Protein AF-A0A243W4L3-F1 (afdb_monomer)

Nearest PDB structures (foldseek):
  3pkz-assembly1_A  TM=6.091E-01  e=4.094E-05  Staphylococcus aureus
  3bbl-assembly1_A  TM=4.001E-01  e=7.242E-01  Chloroflexus aggregans DSM 9485
  5f4h-assembly1_B  TM=5.444E-01  e=3.500E+00  Saccharolobus islandicus L.S.2.15
  3bez-assembly1_C  TM=2.880E-01  e=4.860E+00  Escherichia coli K-12

Structure (mmCIF, N/CA/C/O backbone):
data_AF-A0A243W4L3-F1
#
_entry.id   AF-A0A243W4L3-F1
#
loop_
_atom_site.group_PDB
_atom_site.id
_atom_site.type_symbol
_atom_site.label_atom_id
_atom_site.label_alt_id
_atom_site.label_comp_id
_atom_site.label_asym_id
_atom_site.label_entity_id
_atom_site.label_seq_id
_atom_site.pdbx_PDB_ins_code
_atom_site.Cartn_x
_atom_site.Cartn_y
_atom_site.Cartn_z
_atom_site.occupancy
_atom_site.B_iso_or_equiv
_atom_site.auth_seq_id
_atom_site.auth_comp_id
_atom_site.auth_asym_id
_atom_site.auth_atom_id
_atom_site.pdbx_PDB_model_num
ATOM 1 N N . MET A 1 1 ? -7.895 -3.629 -15.769 1.00 81.88 1 MET A N 1
ATOM 2 C CA . MET A 1 1 ? -7.759 -2.963 -14.454 1.00 81.88 1 MET A CA 1
ATOM 3 C C . MET A 1 1 ? -6.329 -2.464 -14.350 1.00 81.88 1 MET A C 1
ATOM 5 O O . MET A 1 1 ? -5.454 -3.199 -14.784 1.00 81.88 1 MET A O 1
ATOM 9 N N . LEU A 1 2 ? -6.098 -1.232 -13.892 1.00 93.19 2 LEU A N 1
ATOM 10 C CA . LEU A 1 2 ? -4.752 -0.646 -13.807 1.00 93.19 2 LEU A CA 1
ATOM 11 C C . LEU A 1 2 ? -4.246 -0.692 -12.364 1.00 93.19 2 LEU A C 1
ATOM 13 O O . LEU A 1 2 ? -5.032 -0.507 -11.431 1.00 93.19 2 LEU A O 1
ATOM 17 N N . TYR A 1 3 ? -2.943 -0.898 -12.192 1.00 94.25 3 TYR A N 1
ATOM 18 C CA . TYR A 1 3 ? -2.292 -1.004 -10.891 1.00 94.25 3 TYR A CA 1
ATOM 19 C C . TYR A 1 3 ? -1.120 -0.039 -10.765 1.00 94.25 3 TYR A C 1
ATOM 21 O O . TYR A 1 3 ? -0.334 0.138 -11.694 1.00 94.25 3 TYR A O 1
ATOM 29 N N . VAL A 1 4 ? -0.963 0.530 -9.576 1.00 95.94 4 VAL A N 1
ATOM 30 C CA . VAL A 1 4 ? 0.246 1.254 -9.181 1.00 95.94 4 VAL A CA 1
ATOM 31 C C . VAL A 1 4 ? 0.925 0.441 -8.092 1.00 95.94 4 VAL A C 1
ATOM 33 O O . VAL A 1 4 ? 0.336 0.222 -7.036 1.00 95.94 4 VAL A O 1
ATOM 36 N N . ALA A 1 5 ? 2.145 -0.028 -8.337 1.00 95.06 5 ALA A N 1
ATOM 37 C CA . ALA A 1 5 ? 2.868 -0.838 -7.365 1.00 95.06 5 ALA A CA 1
ATOM 38 C C . ALA A 1 5 ? 3.656 0.039 -6.387 1.00 95.06 5 ALA A C 1
ATOM 40 O O . ALA A 1 5 ? 4.326 0.989 -6.796 1.00 95.06 5 ALA A O 1
ATOM 41 N N . TYR A 1 6 ? 3.626 -0.308 -5.105 1.00 94.19 6 TYR A N 1
ATOM 42 C CA . TYR A 1 6 ? 4.426 0.347 -4.077 1.00 94.19 6 TYR A CA 1
ATOM 43 C C . TYR A 1 6 ? 5.293 -0.665 -3.320 1.00 94.19 6 TYR A C 1
ATOM 45 O O . TYR A 1 6 ? 4.812 -1.695 -2.840 1.00 94.19 6 TYR A O 1
ATOM 53 N N . TYR A 1 7 ? 6.580 -0.342 -3.196 1.00 91.44 7 TYR A N 1
ATOM 54 C CA . TYR A 1 7 ? 7.597 -1.155 -2.535 1.00 91.44 7 TYR A CA 1
ATOM 55 C C . TYR A 1 7 ? 8.221 -0.392 -1.372 1.00 91.44 7 TYR A C 1
ATOM 57 O O . TYR A 1 7 ? 8.392 0.823 -1.447 1.00 91.44 7 TYR A O 1
ATOM 65 N N . ARG A 1 8 ? 8.628 -1.103 -0.317 1.00 86.81 8 ARG A N 1
ATOM 66 C CA . ARG A 1 8 ? 9.376 -0.506 0.800 1.00 86.81 8 ARG A CA 1
ATOM 67 C C . ARG A 1 8 ? 10.612 -1.330 1.119 1.00 86.81 8 ARG A C 1
ATOM 69 O O . ARG A 1 8 ? 10.499 -2.533 1.357 1.00 86.81 8 ARG A O 1
ATOM 76 N N . VAL A 1 9 ? 11.774 -0.684 1.158 1.00 82.62 9 VAL A N 1
ATOM 77 C CA . VAL A 1 9 ? 13.061 -1.322 1.464 1.00 82.62 9 VAL A CA 1
ATOM 78 C C . VAL A 1 9 ? 13.791 -0.580 2.576 1.00 82.62 9 VAL A C 1
ATOM 80 O O . VAL A 1 9 ? 13.827 0.647 2.596 1.00 82.62 9 VAL A O 1
ATOM 83 N N . SER A 1 10 ? 14.392 -1.330 3.496 1.00 72.31 10 SER A N 1
ATOM 84 C CA . SER A 1 10 ? 15.281 -0.784 4.524 1.00 72.31 10 SER A CA 1
ATOM 85 C C . SER A 1 10 ? 16.659 -0.506 3.923 1.00 72.31 10 SER A C 1
ATOM 87 O O . SER A 1 10 ? 17.139 -1.267 3.079 1.00 72.31 10 SER A O 1
ATOM 89 N N . THR A 1 11 ? 17.321 0.570 4.352 1.00 65.12 11 THR A N 1
ATOM 90 C CA . THR A 1 11 ? 18.713 0.819 3.940 1.00 65.12 11 THR A CA 1
ATOM 91 C C . THR A 1 11 ? 19.658 -0.303 4.410 1.00 65.12 11 THR A C 1
ATOM 93 O O . THR A 1 11 ? 19.427 -0.887 5.470 1.00 65.12 11 THR A O 1
ATOM 96 N N . PRO A 1 12 ? 20.749 -0.611 3.676 1.00 54.22 12 PRO A N 1
ATOM 97 C CA . PRO A 1 12 ? 21.531 -1.845 3.859 1.00 54.22 12 PRO A CA 1
ATOM 98 C C . PRO A 1 12 ? 22.342 -1.968 5.160 1.00 54.22 12 PRO A C 1
ATOM 100 O O . PRO A 1 12 ? 23.233 -2.811 5.222 1.00 54.22 12 PRO A O 1
ATOM 103 N N . LYS A 1 13 ? 22.126 -1.128 6.181 1.00 50.00 13 LYS A N 1
ATOM 104 C CA . LYS A 1 13 ? 23.039 -1.071 7.332 1.00 50.00 13 LYS A CA 1
ATOM 105 C C . LYS A 1 13 ? 22.663 -1.916 8.541 1.00 50.00 13 LYS A C 1
ATOM 107 O O . LYS A 1 13 ? 23.588 -2.274 9.256 1.00 50.00 13 LYS A O 1
ATOM 112 N N . GLN A 1 14 ? 21.407 -2.301 8.771 1.00 38.66 14 GLN A N 1
ATOM 113 C CA . GLN A 1 14 ? 21.067 -3.216 9.874 1.00 38.66 14 GLN A CA 1
ATOM 114 C C . GLN A 1 14 ? 19.763 -3.988 9.608 1.00 38.66 14 GLN A C 1
ATOM 116 O O . GLN A 1 14 ? 18.728 -3.380 9.360 1.00 38.66 14 GLN A O 1
ATOM 121 N N . GLY A 1 15 ? 19.820 -5.316 9.767 1.00 44.8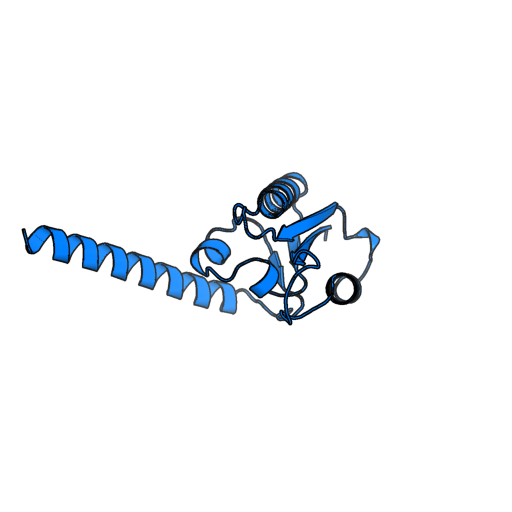4 15 GLY A N 1
ATOM 122 C CA . GLY A 1 15 ? 18.735 -6.105 10.368 1.00 44.84 15 GLY A CA 1
ATOM 123 C C . GLY A 1 15 ? 17.666 -6.713 9.451 1.00 44.84 15 GLY A C 1
ATOM 124 O O . GLY A 1 15 ? 16.818 -6.002 8.918 1.00 44.84 15 GLY A O 1
ATOM 125 N N . GLU A 1 16 ? 17.686 -8.051 9.362 1.00 47.56 16 GLU A N 1
ATOM 126 C CA . GLU A 1 16 ? 16.632 -9.051 9.692 1.00 47.56 16 GLU A CA 1
ATOM 127 C C . GLU A 1 16 ? 15.134 -8.819 9.394 1.00 47.56 16 GLU A C 1
ATOM 129 O O . GLU A 1 16 ? 14.321 -9.720 9.585 1.00 47.56 16 GLU A O 1
ATOM 134 N N . SER A 1 17 ? 14.706 -7.682 8.865 1.00 49.69 17 SER A N 1
ATOM 135 C CA . SER A 1 17 ? 13.288 -7.311 8.799 1.00 49.69 17 SER A CA 1
ATOM 136 C C . SER A 1 17 ? 12.666 -7.540 7.417 1.00 49.69 17 SER A C 1
ATOM 138 O O . SER A 1 17 ? 12.090 -6.643 6.807 1.00 49.69 17 SER A O 1
ATOM 140 N N . GLY A 1 18 ? 12.748 -8.803 6.983 1.00 61.00 18 GLY A N 1
ATOM 141 C CA . GLY A 1 18 ? 11.684 -9.531 6.281 1.00 61.00 18 GLY A CA 1
ATOM 142 C C . GLY A 1 18 ? 11.229 -9.013 4.909 1.00 61.00 18 GLY A C 1
ATOM 143 O O . GLY A 1 18 ? 10.386 -8.126 4.826 1.00 61.00 18 GLY A O 1
ATOM 144 N N . LEU A 1 19 ? 11.663 -9.729 3.861 1.00 66.56 19 LEU A N 1
ATOM 145 C CA . LEU A 1 19 ? 11.289 -9.647 2.436 1.00 66.56 19 LEU A CA 1
ATOM 146 C C . LEU A 1 19 ? 12.123 -8.671 1.583 1.00 66.56 19 LEU A C 1
ATOM 148 O O . LEU A 1 19 ? 11.948 -7.453 1.614 1.00 66.56 19 LEU A O 1
ATOM 152 N N . SER A 1 20 ? 13.003 -9.243 0.756 1.00 82.94 20 SER A N 1
ATOM 153 C CA . SER A 1 20 ? 13.818 -8.499 -0.208 1.00 82.94 20 SER A CA 1
ATOM 154 C C . SER A 1 20 ? 12.953 -7.772 -1.244 1.00 82.94 20 SER A C 1
ATOM 156 O O . SER A 1 20 ? 11.831 -8.188 -1.540 1.00 82.94 20 SER A O 1
ATOM 158 N N . LEU A 1 21 ? 13.491 -6.702 -1.841 1.00 85.94 21 LEU A N 1
ATOM 159 C CA . LEU A 1 21 ? 12.835 -5.990 -2.946 1.00 85.94 21 LEU A CA 1
ATOM 160 C C . LEU A 1 21 ? 12.440 -6.945 -4.080 1.00 85.94 21 LEU A C 1
ATOM 162 O O . LEU A 1 21 ? 11.321 -6.887 -4.576 1.00 85.94 21 LEU A O 1
ATOM 166 N N . ALA A 1 22 ? 13.343 -7.862 -4.434 1.00 87.38 22 ALA A N 1
ATOM 167 C CA . ALA A 1 22 ? 13.103 -8.863 -5.465 1.00 87.38 22 ALA A CA 1
ATOM 168 C C . ALA A 1 22 ? 11.897 -9.755 -5.132 1.00 87.38 22 ALA A C 1
ATOM 170 O O . ALA A 1 22 ? 11.073 -10.026 -6.000 1.00 87.38 22 ALA A O 1
ATOM 171 N N . ALA A 1 23 ? 11.747 -10.163 -3.868 1.00 86.88 23 ALA A N 1
ATOM 172 C CA . ALA A 1 23 ? 10.603 -10.962 -3.442 1.00 86.88 23 ALA A CA 1
ATOM 173 C C . ALA A 1 23 ? 9.291 -10.155 -3.454 1.00 86.88 23 ALA A C 1
ATOM 175 O O . ALA A 1 23 ? 8.247 -10.696 -3.812 1.00 86.88 23 ALA A O 1
ATOM 176 N N . GLN A 1 24 ? 9.338 -8.854 -3.141 1.00 90.25 24 GLN A N 1
ATOM 177 C CA . GLN A 1 24 ? 8.176 -7.968 -3.285 1.00 90.25 24 GLN A CA 1
ATOM 178 C C . GLN A 1 24 ? 7.749 -7.823 -4.751 1.00 90.25 24 GLN A C 1
ATOM 180 O O . GLN A 1 24 ? 6.573 -7.986 -5.073 1.00 90.25 24 GLN A O 1
ATOM 185 N N . GLN A 1 25 ? 8.703 -7.554 -5.643 1.00 91.38 25 GLN A N 1
ATOM 186 C CA . GLN A 1 25 ? 8.458 -7.423 -7.080 1.00 91.38 25 GLN A CA 1
ATOM 187 C C . GLN A 1 25 ? 7.924 -8.724 -7.685 1.00 91.38 25 GLN A C 1
ATOM 189 O O . GLN A 1 25 ? 6.992 -8.685 -8.484 1.00 91.38 25 GLN A O 1
ATOM 194 N N . ALA A 1 26 ? 8.470 -9.874 -7.280 1.00 90.31 26 ALA A N 1
ATOM 195 C CA . ALA A 1 26 ? 7.994 -11.180 -7.720 1.00 90.31 26 ALA A CA 1
ATOM 196 C C . ALA A 1 26 ? 6.536 -11.424 -7.304 1.00 90.31 26 ALA A C 1
ATOM 198 O O . ALA A 1 26 ? 5.731 -11.798 -8.150 1.00 90.31 26 ALA A O 1
ATOM 199 N N . ALA A 1 27 ? 6.184 -11.141 -6.044 1.00 88.75 27 ALA A N 1
ATOM 200 C CA . ALA A 1 27 ? 4.819 -11.297 -5.541 1.00 88.75 27 ALA A CA 1
ATOM 201 C C . ALA A 1 27 ? 3.822 -10.402 -6.298 1.00 88.75 27 ALA A C 1
ATOM 203 O O . ALA A 1 27 ? 2.794 -10.871 -6.787 1.00 88.75 27 ALA A O 1
ATOM 204 N N . VAL A 1 28 ? 4.159 -9.119 -6.460 1.00 90.88 28 VAL A N 1
ATOM 205 C CA . VAL A 1 28 ? 3.355 -8.161 -7.235 1.00 90.88 28 VAL A CA 1
ATOM 206 C C . VAL A 1 28 ? 3.170 -8.634 -8.677 1.00 90.88 28 VAL A C 1
ATOM 208 O O . VAL A 1 28 ? 2.054 -8.619 -9.193 1.00 90.88 28 VAL A O 1
ATOM 211 N N . ARG A 1 29 ? 4.243 -9.112 -9.313 1.00 90.62 29 ARG A N 1
ATOM 212 C CA . ARG A 1 29 ? 4.207 -9.597 -10.694 1.00 90.62 29 ARG A CA 1
ATOM 213 C C . ARG A 1 29 ? 3.400 -10.884 -10.851 1.00 90.62 29 ARG A C 1
ATOM 215 O O . ARG A 1 29 ? 2.765 -11.047 -11.881 1.00 90.62 29 ARG A O 1
ATOM 222 N N . SER A 1 30 ? 3.410 -11.776 -9.859 1.00 89.69 30 SER A N 1
ATOM 223 C CA . SER A 1 30 ? 2.593 -12.997 -9.881 1.00 89.69 30 SER A CA 1
ATOM 224 C C . SER A 1 30 ? 1.108 -12.743 -9.625 1.00 89.69 30 SER A C 1
ATOM 226 O O . SER A 1 30 ? 0.287 -13.575 -9.992 1.00 89.69 30 SER A O 1
ATOM 228 N N . TYR A 1 31 ? 0.760 -11.622 -8.986 1.00 89.00 31 TYR A N 1
ATOM 229 C CA . TYR A 1 31 ? -0.631 -11.264 -8.712 1.00 89.00 31 TYR A CA 1
ATOM 230 C C . TYR A 1 31 ? -1.342 -10.697 -9.946 1.00 89.00 31 TYR A C 1
ATOM 232 O O . TYR A 1 31 ? -2.525 -10.959 -10.160 1.00 89.00 31 TYR A O 1
ATOM 240 N N . VAL A 1 32 ? -0.638 -9.903 -10.759 1.00 88.88 32 VAL A N 1
ATOM 241 C CA . VAL A 1 32 ? -1.234 -9.29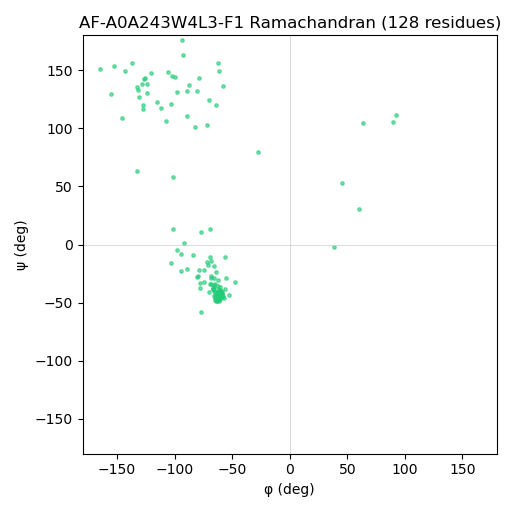7 -11.953 1.00 88.88 32 VAL A CA 1
ATOM 242 C C . VAL A 1 32 ? -1.278 -10.299 -13.117 1.00 88.88 32 VAL A C 1
ATOM 244 O O . VAL A 1 32 ? -0.259 -10.919 -13.417 1.00 88.88 32 VAL A O 1
ATOM 247 N N . PRO A 1 33 ? -2.417 -10.444 -13.823 1.00 83.88 33 PRO A N 1
ATOM 248 C CA . PRO A 1 33 ? -2.511 -11.334 -14.986 1.00 83.88 33 PRO A CA 1
ATOM 249 C C . PRO A 1 33 ? -1.630 -10.879 -16.154 1.00 83.88 33 PRO A C 1
ATOM 251 O O . PRO A 1 33 ? -1.089 -11.697 -16.892 1.00 83.88 33 PRO A O 1
ATOM 254 N N . ASP A 1 34 ? -1.496 -9.561 -16.311 1.00 91.06 34 ASP A N 1
ATOM 255 C CA . ASP A 1 34 ? -0.685 -8.914 -17.335 1.00 91.06 34 ASP A CA 1
ATOM 256 C C . ASP A 1 34 ? 0.268 -7.912 -16.660 1.00 91.06 34 ASP A C 1
ATOM 258 O O . ASP A 1 34 ? -0.202 -6.969 -16.012 1.00 91.06 34 ASP A O 1
ATOM 262 N N . PRO A 1 35 ? 1.597 -8.067 -16.803 1.00 89.44 35 PRO A N 1
ATOM 263 C CA . PRO A 1 35 ? 2.568 -7.096 -16.307 1.00 89.44 35 PRO A CA 1
ATOM 264 C C . PRO A 1 35 ? 2.346 -5.670 -16.828 1.00 89.44 35 PRO A C 1
ATOM 266 O O . PRO A 1 35 ? 2.669 -4.721 -16.116 1.00 89.44 35 PRO A O 1
ATOM 269 N N . ALA A 1 36 ? 1.772 -5.499 -18.025 1.00 91.31 36 ALA A N 1
ATOM 270 C CA . ALA A 1 36 ? 1.467 -4.183 -18.589 1.00 91.31 36 ALA A CA 1
ATOM 271 C C . ALA A 1 36 ? 0.344 -3.449 -17.834 1.00 91.31 36 ALA A C 1
ATOM 273 O O . ALA A 1 36 ? 0.185 -2.238 -17.981 1.00 91.31 36 ALA A O 1
ATOM 274 N N . ALA A 1 37 ? -0.411 -4.150 -16.981 1.00 93.19 37 ALA A N 1
ATOM 275 C CA . ALA A 1 37 ? -1.404 -3.533 -16.110 1.00 93.19 37 ALA A CA 1
ATOM 276 C C . ALA A 1 37 ? -0.773 -2.705 -14.975 1.00 93.19 37 ALA A C 1
ATOM 278 O O . ALA A 1 37 ? -1.465 -1.878 -14.377 1.00 93.19 37 ALA A O 1
ATOM 279 N N . ILE A 1 38 ? 0.516 -2.906 -14.665 1.00 95.25 38 ILE A N 1
ATOM 280 C CA . ILE A 1 38 ? 1.258 -2.079 -13.708 1.00 95.25 38 ILE A CA 1
ATOM 281 C C . ILE A 1 38 ? 1.742 -0.822 -14.435 1.00 95.25 38 ILE A C 1
ATOM 283 O O . ILE A 1 38 ? 2.737 -0.844 -15.154 1.00 95.25 38 ILE A O 1
ATOM 287 N N . VAL A 1 39 ? 1.031 0.284 -14.234 1.00 96.06 39 VAL A N 1
ATOM 288 C CA . VAL A 1 39 ? 1.248 1.540 -14.974 1.00 96.06 39 VAL A CA 1
ATOM 289 C C . VAL A 1 39 ? 2.264 2.468 -14.318 1.00 96.06 39 VAL A C 1
ATOM 291 O O . VAL A 1 39 ? 2.826 3.332 -14.985 1.00 96.06 39 VAL A O 1
ATOM 294 N N . ALA A 1 40 ? 2.514 2.296 -13.021 1.00 95.62 40 ALA A N 1
ATOM 295 C CA . ALA A 1 40 ? 3.525 3.045 -12.289 1.00 95.62 40 ALA A CA 1
ATOM 296 C C . ALA A 1 40 ? 4.054 2.233 -11.104 1.00 95.62 40 ALA A C 1
ATOM 298 O O . ALA A 1 40 ? 3.351 1.389 -10.542 1.00 95.62 40 ALA A O 1
ATOM 299 N N . THR A 1 41 ? 5.293 2.514 -10.702 1.00 95.38 41 THR A N 1
ATOM 300 C CA . THR A 1 41 ? 5.929 1.890 -9.539 1.00 95.38 41 THR A CA 1
ATOM 301 C C . THR A 1 41 ? 6.595 2.940 -8.665 1.00 95.38 41 THR A C 1
ATOM 303 O O . THR A 1 41 ? 7.330 3.782 -9.177 1.00 95.38 41 THR A O 1
ATOM 306 N N . PHE A 1 42 ? 6.403 2.841 -7.355 1.00 94.31 42 PHE A N 1
ATOM 307 C CA . PHE A 1 42 ? 6.999 3.726 -6.359 1.00 94.31 42 PHE A CA 1
ATOM 308 C C . PHE A 1 42 ? 7.786 2.898 -5.346 1.00 94.31 42 PHE A C 1
ATOM 310 O O . PHE A 1 42 ? 7.339 1.829 -4.927 1.00 94.31 42 PHE A O 1
ATOM 317 N N . GLN A 1 43 ? 8.968 3.371 -4.956 1.00 91.38 43 GLN A N 1
ATOM 318 C CA . GLN A 1 43 ? 9.836 2.668 -4.016 1.00 91.38 43 GLN A CA 1
ATOM 319 C C . GLN A 1 43 ? 10.232 3.591 -2.874 1.00 91.38 43 GLN A C 1
ATOM 321 O O . GLN A 1 43 ? 10.966 4.553 -3.070 1.00 91.38 43 GLN A O 1
ATOM 326 N N . GLU A 1 44 ? 9.814 3.232 -1.669 1.00 87.75 44 GLU A N 1
ATOM 327 C CA . GLU A 1 44 ? 10.198 3.917 -0.448 1.00 87.75 44 GLU A CA 1
ATOM 328 C C . GLU A 1 44 ? 11.483 3.322 0.127 1.00 87.75 44 GLU A C 1
ATOM 330 O O . GLU A 1 44 ? 11.614 2.101 0.279 1.00 87.75 44 GLU A O 1
ATOM 335 N N . VAL A 1 45 ? 12.418 4.199 0.485 1.00 84.00 45 VAL A N 1
ATOM 336 C CA . VAL A 1 45 ? 13.665 3.821 1.149 1.00 84.00 45 VAL A CA 1
ATOM 337 C C . VAL A 1 45 ? 13.584 4.265 2.604 1.00 84.00 45 VAL A C 1
ATOM 339 O O . VAL A 1 45 ? 13.694 5.447 2.924 1.00 84.00 45 VAL A O 1
ATOM 342 N N . GLU A 1 46 ? 13.395 3.300 3.500 1.00 74.19 46 GLU A N 1
ATOM 343 C CA . GLU A 1 46 ? 13.297 3.531 4.938 1.00 74.19 46 GLU A CA 1
ATOM 344 C C . GLU A 1 46 ? 14.693 3.888 5.477 1.00 74.19 46 GLU A C 1
ATOM 346 O O . GLU A 1 46 ? 15.592 3.046 5.609 1.00 74.19 46 GLU A O 1
ATOM 351 N N . SER A 1 47 ? 14.893 5.184 5.730 1.00 64.50 47 SER A N 1
ATOM 352 C CA . SER A 1 47 ? 16.066 5.705 6.431 1.00 64.50 47 SER A CA 1
ATOM 353 C C . SER A 1 47 ? 15.706 5.966 7.888 1.00 64.50 47 SER A C 1
ATOM 355 O O . SER A 1 47 ? 14.615 6.452 8.184 1.00 64.50 47 SER A O 1
ATOM 357 N N . SER A 1 48 ? 16.647 5.736 8.803 1.00 57.31 48 SER A N 1
ATOM 358 C CA . SER A 1 48 ? 16.479 5.947 10.251 1.00 57.31 48 SER A CA 1
ATOM 359 C C . SER A 1 48 ? 16.051 7.375 10.638 1.00 57.31 48 SER A C 1
ATOM 361 O O . SER A 1 48 ? 15.720 7.624 11.792 1.00 57.31 48 SER A O 1
ATOM 363 N N . LYS A 1 49 ? 16.093 8.325 9.694 1.00 53.16 49 LYS A N 1
ATOM 364 C CA . LYS A 1 49 ? 15.787 9.744 9.891 1.00 53.16 49 LYS A CA 1
ATOM 365 C C . LYS A 1 49 ? 14.418 10.178 9.371 1.00 53.16 49 LYS A C 1
ATOM 367 O O . LYS A 1 49 ? 13.998 11.275 9.725 1.00 53.16 49 LYS A O 1
ATOM 372 N N . ASN A 1 50 ? 13.742 9.399 8.523 1.00 54.50 50 ASN A N 1
ATOM 373 C CA . ASN A 1 50 ? 12.526 9.883 7.873 1.00 54.50 50 ASN A CA 1
ATOM 374 C C . ASN A 1 50 ? 11.483 8.778 7.662 1.00 54.50 50 ASN A C 1
ATOM 376 O O . ASN A 1 50 ? 11.638 7.922 6.796 1.00 54.50 50 ASN A O 1
ATOM 380 N N . ASN A 1 51 ? 10.396 8.862 8.433 1.00 63.88 51 ASN A N 1
ATOM 381 C CA . ASN A 1 51 ? 9.222 7.985 8.353 1.00 63.88 51 ASN A CA 1
ATOM 382 C C . ASN A 1 51 ? 8.036 8.641 7.619 1.00 63.88 51 ASN A C 1
ATOM 384 O O . ASN A 1 51 ? 6.919 8.137 7.699 1.00 63.88 51 ASN A O 1
ATOM 388 N N . GLY A 1 52 ? 8.249 9.761 6.916 1.00 70.56 52 GLY A N 1
ATOM 389 C CA . GLY A 1 52 ? 7.177 10.536 6.276 1.00 70.56 52 GLY A CA 1
ATOM 390 C C . GLY A 1 52 ? 6.491 9.868 5.076 1.00 70.56 52 GLY A C 1
ATOM 391 O O . GLY A 1 52 ? 5.460 10.359 4.630 1.00 70.56 52 GLY A O 1
ATOM 392 N N . ARG A 1 53 ? 7.044 8.761 4.561 1.00 81.19 53 ARG A N 1
ATOM 393 C CA . ARG A 1 53 ? 6.536 7.970 3.420 1.00 81.19 53 ARG A CA 1
ATOM 394 C C . ARG A 1 53 ? 6.084 8.796 2.193 1.00 81.19 53 ARG A C 1
ATOM 396 O O . ARG A 1 53 ? 4.942 8.648 1.738 1.00 81.19 53 ARG A O 1
ATOM 403 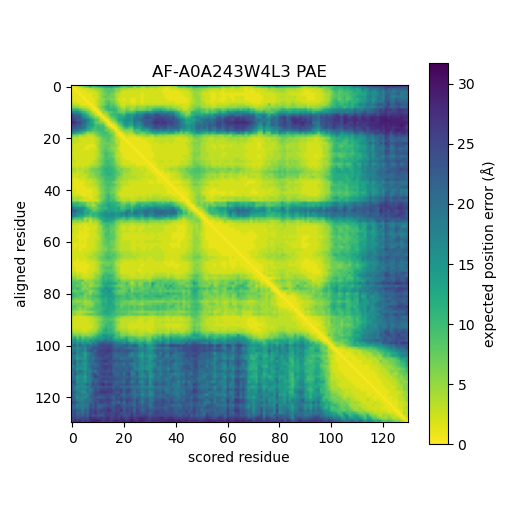N N . PRO A 1 54 ? 6.931 9.693 1.657 1.00 87.88 54 PRO A N 1
ATOM 404 C CA . PRO A 1 54 ? 6.563 10.542 0.526 1.00 87.88 54 PRO A CA 1
ATOM 405 C C . PRO A 1 54 ? 6.231 9.753 -0.750 1.00 87.88 54 PRO A C 1
ATOM 407 O O . PRO A 1 54 ? 5.383 10.193 -1.527 1.00 87.88 54 PRO A O 1
ATOM 410 N N . GLU A 1 55 ? 6.845 8.589 -0.974 1.00 91.31 55 GLU A N 1
ATOM 411 C CA . GLU A 1 55 ? 6.611 7.795 -2.185 1.00 91.31 55 GLU A CA 1
ATOM 412 C C . GLU A 1 55 ? 5.252 7.097 -2.146 1.00 91.31 55 GLU A C 1
ATOM 414 O O . GLU A 1 55 ? 4.577 6.987 -3.169 1.00 91.31 55 GLU A O 1
ATOM 419 N N . LEU A 1 56 ? 4.786 6.720 -0.954 1.00 89.94 56 LEU A N 1
ATOM 420 C CA . LEU A 1 56 ? 3.434 6.195 -0.779 1.00 89.94 56 LEU A CA 1
ATOM 421 C C . LEU A 1 56 ? 2.379 7.264 -1.088 1.00 89.94 56 LEU A C 1
ATOM 423 O O . LEU A 1 56 ? 1.387 6.982 -1.758 1.00 89.94 56 LEU A O 1
ATOM 427 N N . ALA A 1 57 ? 2.604 8.506 -0.652 1.00 89.81 57 ALA A N 1
ATOM 428 C CA . ALA A 1 57 ? 1.702 9.614 -0.958 1.00 89.81 57 ALA A CA 1
ATOM 429 C C . ALA A 1 57 ? 1.614 9.876 -2.472 1.00 89.81 57 ALA A C 1
ATOM 431 O O . ALA A 1 57 ? 0.514 10.046 -3.003 1.00 89.81 57 ALA A O 1
ATOM 432 N N . LYS A 1 58 ? 2.751 9.846 -3.180 1.00 93.31 58 LYS A N 1
ATOM 433 C CA . LYS A 1 58 ? 2.786 9.957 -4.648 1.00 93.31 58 LYS A CA 1
ATOM 434 C C . LYS A 1 58 ? 2.050 8.800 -5.324 1.00 93.31 58 LYS A C 1
ATOM 436 O O . LYS A 1 58 ? 1.253 9.049 -6.224 1.00 93.31 58 LYS A O 1
ATOM 441 N N . ALA A 1 59 ? 2.246 7.569 -4.850 1.00 93.88 59 ALA A N 1
ATOM 442 C CA . ALA A 1 59 ? 1.551 6.395 -5.374 1.00 93.88 59 ALA A CA 1
ATOM 443 C C . ALA A 1 59 ? 0.026 6.524 -5.256 1.00 93.88 59 ALA A C 1
ATOM 445 O O . ALA A 1 59 ? -0.697 6.221 -6.203 1.00 93.88 59 ALA A O 1
ATOM 446 N N . VAL A 1 60 ? -0.471 7.026 -4.121 1.00 91.62 60 VAL A N 1
ATOM 447 C CA . VAL A 1 60 ? -1.906 7.267 -3.903 1.00 91.62 60 VAL A CA 1
ATOM 448 C C . VAL A 1 60 ? -2.440 8.358 -4.833 1.00 91.62 60 VAL A C 1
ATOM 450 O O . VAL A 1 60 ? -3.496 8.180 -5.439 1.00 91.62 60 VAL A O 1
ATOM 453 N N . VAL A 1 61 ? -1.717 9.471 -4.996 1.00 94.31 61 VAL A N 1
ATOM 454 C CA . VAL A 1 61 ? -2.098 10.532 -5.947 1.00 94.31 61 VAL A CA 1
ATOM 455 C C . VAL A 1 61 ? -2.173 9.985 -7.374 1.00 94.31 61 VAL A C 1
ATOM 457 O O . VAL A 1 61 ? -3.132 10.272 -8.091 1.00 94.31 61 VAL A O 1
ATOM 460 N N . GLU A 1 62 ? -1.214 9.151 -7.765 1.00 95.62 62 GLU A N 1
ATOM 461 C CA . GLU A 1 62 ? -1.187 8.533 -9.088 1.00 95.62 62 GLU A CA 1
ATOM 462 C C . GLU A 1 62 ? -2.342 7.544 -9.289 1.00 95.62 62 GLU A C 1
ATOM 464 O O . GLU A 1 62 ? -2.979 7.543 -10.345 1.00 95.62 62 GLU A O 1
ATOM 469 N N . CYS A 1 63 ? -2.697 6.772 -8.254 1.00 94.25 63 CYS A N 1
ATOM 470 C CA . CYS A 1 63 ? -3.889 5.923 -8.272 1.00 94.25 63 CYS A CA 1
ATOM 471 C C . CYS A 1 63 ? -5.155 6.737 -8.549 1.00 94.25 63 CYS A C 1
ATOM 473 O O . CYS A 1 63 ? -5.945 6.353 -9.410 1.00 94.25 63 CYS A O 1
ATOM 475 N N . ARG A 1 64 ? -5.332 7.883 -7.873 1.00 91.81 64 ARG A N 1
ATOM 476 C CA . ARG A 1 64 ? -6.482 8.772 -8.110 1.00 91.81 64 ARG A CA 1
ATOM 477 C C . ARG A 1 64 ? -6.500 9.300 -9.538 1.00 91.81 64 ARG A C 1
ATOM 479 O O . ARG A 1 64 ? -7.546 9.297 -10.176 1.00 91.81 64 ARG A O 1
ATOM 486 N N . ARG A 1 65 ? -5.343 9.736 -10.041 1.00 94.62 65 ARG A N 1
ATOM 487 C CA . ARG A 1 65 ? -5.208 10.310 -11.384 1.00 94.62 65 ARG A CA 1
ATOM 488 C C . ARG A 1 65 ? -5.567 9.307 -12.481 1.00 94.62 65 ARG A C 1
ATOM 490 O O . ARG A 1 65 ? -6.161 9.693 -13.482 1.00 94.62 65 ARG A O 1
ATOM 497 N N . LEU A 1 66 ? -5.193 8.043 -12.298 1.00 93.62 66 LEU A N 1
ATOM 498 C CA . LEU A 1 66 ? -5.361 6.982 -13.294 1.00 93.62 66 LEU A CA 1
ATOM 499 C C . LEU A 1 66 ? -6.598 6.101 -13.069 1.00 93.62 66 LEU A C 1
ATOM 501 O O . LEU A 1 66 ? -6.859 5.214 -13.879 1.00 93.62 66 LEU A O 1
ATOM 505 N N . GLY A 1 67 ? -7.336 6.293 -11.969 1.00 91.56 67 GLY A N 1
ATOM 506 C CA . GLY A 1 67 ? -8.376 5.350 -11.544 1.00 91.56 67 GLY A CA 1
ATOM 507 C C . GLY A 1 67 ? -7.819 3.946 -11.268 1.00 91.56 67 GLY A C 1
ATOM 508 O O . GLY A 1 67 ? -8.494 2.945 -11.510 1.00 91.56 67 GLY A O 1
ATOM 509 N N . ALA A 1 68 ? -6.563 3.864 -10.827 1.00 93.19 68 ALA A N 1
ATOM 510 C CA . ALA A 1 68 ? -5.839 2.618 -10.610 1.00 93.19 68 ALA A CA 1
ATOM 511 C C . ALA A 1 68 ? -5.972 2.116 -9.163 1.00 93.19 68 ALA A C 1
ATOM 513 O O . ALA A 1 68 ? -6.343 2.852 -8.249 1.00 93.19 68 ALA A O 1
ATOM 514 N N . THR A 1 69 ? -5.653 0.838 -8.958 1.00 91.00 69 THR A N 1
ATOM 515 C CA . THR A 1 69 ? -5.604 0.196 -7.637 1.00 91.00 69 THR A CA 1
ATOM 516 C C . THR A 1 69 ? -4.170 0.162 -7.118 1.00 91.00 69 THR A C 1
ATOM 518 O O . THR A 1 69 ? -3.259 -0.267 -7.827 1.00 91.00 69 THR A O 1
ATOM 521 N N . LEU A 1 70 ? -3.965 0.584 -5.873 1.00 9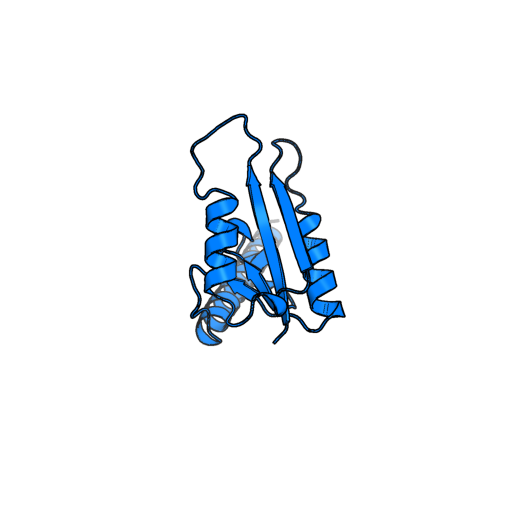1.81 70 LEU A N 1
ATOM 522 C CA . LEU A 1 70 ? -2.669 0.506 -5.207 1.00 91.81 70 LEU A CA 1
ATOM 523 C C . LEU A 1 70 ? -2.334 -0.958 -4.900 1.00 91.81 70 LEU A C 1
ATOM 525 O O . LEU A 1 70 ? -3.099 -1.646 -4.231 1.00 91.81 70 LEU A O 1
ATOM 529 N N . LEU A 1 71 ? -1.187 -1.440 -5.362 1.00 91.88 71 LEU A N 1
ATOM 530 C CA . LEU A 1 71 ? -0.761 -2.825 -5.198 1.00 91.88 71 LEU A CA 1
ATOM 531 C C . LEU A 1 71 ? 0.500 -2.893 -4.333 1.00 91.88 71 LEU A C 1
ATOM 533 O O . LEU A 1 71 ? 1.524 -2.291 -4.659 1.00 91.88 71 LEU A O 1
ATOM 537 N N . VAL A 1 72 ? 0.433 -3.636 -3.230 1.00 90.94 72 VAL A N 1
ATOM 538 C CA . VAL A 1 72 ? 1.556 -3.826 -2.301 1.00 90.94 72 VAL A CA 1
ATOM 539 C C . VAL A 1 72 ? 1.830 -5.306 -2.088 1.00 90.94 72 VAL A C 1
ATOM 541 O O . VAL A 1 72 ? 0.909 -6.112 -2.022 1.00 90.94 72 VAL A O 1
ATOM 544 N N . ALA A 1 73 ? 3.101 -5.684 -1.951 1.00 88.56 73 ALA A N 1
ATOM 545 C CA . ALA A 1 73 ? 3.463 -7.086 -1.736 1.00 88.56 73 ALA A CA 1
ATOM 546 C C . ALA A 1 73 ? 2.973 -7.624 -0.382 1.00 88.56 73 ALA A C 1
ATOM 548 O O . ALA A 1 73 ? 2.569 -8.780 -0.294 1.00 88.56 73 ALA A O 1
ATOM 549 N N . LYS A 1 74 ? 3.027 -6.785 0.662 1.00 83.38 74 LYS A N 1
ATOM 550 C CA . LYS A 1 74 ? 2.517 -7.099 1.997 1.00 83.38 74 LYS A CA 1
ATOM 551 C C . LYS A 1 74 ? 1.883 -5.901 2.682 1.00 83.38 74 LYS A C 1
ATOM 553 O O . LYS A 1 74 ? 2.353 -4.772 2.497 1.00 83.38 74 LYS A O 1
ATOM 558 N N . LEU A 1 75 ? 0.883 -6.136 3.531 1.00 78.25 75 LEU A N 1
ATOM 559 C CA . LEU A 1 75 ? 0.201 -5.059 4.259 1.00 78.25 75 LEU A CA 1
ATOM 560 C C . LEU A 1 75 ? 1.162 -4.278 5.177 1.00 78.25 75 LEU A C 1
ATOM 562 O O . LEU A 1 75 ? 1.130 -3.045 5.211 1.00 78.25 75 LEU A O 1
ATOM 566 N N . ASP A 1 76 ? 2.100 -4.969 5.835 1.00 73.94 76 ASP A N 1
ATOM 567 C CA . ASP A 1 76 ? 3.093 -4.357 6.731 1.00 73.94 76 ASP A CA 1
ATOM 568 C C . ASP A 1 76 ? 4.089 -3.431 6.002 1.00 73.94 76 ASP A C 1
ATOM 570 O O . ASP A 1 76 ? 4.713 -2.556 6.625 1.00 73.94 76 ASP A O 1
ATOM 574 N N . ARG A 1 77 ? 4.210 -3.575 4.673 1.00 71.25 77 ARG A N 1
ATOM 575 C CA . ARG A 1 77 ? 5.005 -2.690 3.810 1.00 71.25 77 ARG A CA 1
ATOM 576 C C . ARG A 1 77 ? 4.264 -1.398 3.467 1.00 71.25 77 ARG A C 1
ATOM 578 O O . ARG A 1 77 ? 4.928 -0.371 3.331 1.00 71.25 77 ARG A O 1
ATOM 585 N N . MET A 1 78 ? 2.929 -1.407 3.446 1.00 74.50 78 MET A N 1
ATOM 586 C CA . MET A 1 78 ? 2.097 -0.210 3.275 1.00 74.50 78 MET A CA 1
ATOM 587 C C . MET A 1 78 ? 2.021 0.611 4.564 1.00 74.50 78 MET A C 1
ATOM 589 O O . MET A 1 78 ? 2.425 1.773 4.589 1.00 74.50 78 MET A O 1
ATOM 593 N N . SER A 1 79 ? 1.544 0.008 5.657 1.00 71.19 79 SER A N 1
ATOM 594 C CA . SER A 1 79 ? 1.515 0.632 6.979 1.00 71.19 79 SER A CA 1
ATOM 595 C C . SER A 1 79 ? 1.266 -0.387 8.085 1.00 71.19 79 SER A C 1
ATOM 597 O O . SER A 1 79 ? 0.584 -1.380 7.879 1.00 71.19 79 SER A O 1
ATOM 599 N N . ARG A 1 80 ? 1.789 -0.107 9.284 1.00 67.56 80 ARG A N 1
ATOM 600 C CA . ARG A 1 80 ? 1.406 -0.799 10.528 1.00 67.56 80 ARG A CA 1
ATOM 601 C C . ARG A 1 80 ? 0.310 -0.056 11.304 1.00 67.56 80 ARG A C 1
ATOM 603 O O . ARG A 1 80 ? -0.196 -0.572 12.288 1.00 67.56 80 ARG A O 1
ATOM 610 N N . ASP A 1 81 ? -0.027 1.154 10.866 1.00 68.06 81 ASP A N 1
ATOM 611 C CA . ASP A 1 81 ? -1.087 1.980 11.437 1.00 68.06 81 ASP A CA 1
ATOM 612 C C . ASP A 1 81 ? -2.411 1.662 10.727 1.00 68.06 81 ASP A C 1
ATOM 614 O O . ASP A 1 81 ? -2.576 1.975 9.543 1.00 68.06 81 ASP A O 1
ATOM 618 N N . ALA A 1 82 ? -3.338 1.031 11.452 1.00 63.31 82 ALA A N 1
ATOM 619 C CA . ALA A 1 82 ? -4.663 0.682 10.950 1.00 63.31 82 ALA A CA 1
ATOM 620 C C . ALA A 1 82 ? -5.482 1.922 10.556 1.00 63.31 82 ALA A C 1
ATOM 622 O O . ALA A 1 82 ? -6.184 1.894 9.544 1.00 63.31 82 ALA A O 1
ATOM 623 N N . ALA A 1 83 ? -5.339 3.036 11.280 1.00 66.62 83 ALA A N 1
ATOM 624 C CA . ALA A 1 83 ? -6.024 4.279 10.956 1.00 66.62 83 ALA A CA 1
ATOM 625 C C . ALA A 1 83 ? -5.531 4.857 9.623 1.00 66.62 83 ALA A C 1
ATOM 627 O O . ALA A 1 83 ? -6.326 5.414 8.870 1.00 66.62 83 ALA A O 1
ATOM 628 N N . TYR A 1 84 ? -4.246 4.696 9.290 1.00 74.25 84 TYR A N 1
ATOM 629 C CA . TYR A 1 84 ? -3.728 5.074 7.973 1.00 74.25 84 TYR A CA 1
ATOM 630 C C . TYR A 1 84 ? -4.342 4.223 6.856 1.00 74.25 84 TYR A C 1
ATOM 632 O O . TYR A 1 84 ? -4.816 4.772 5.863 1.00 74.25 84 TYR A O 1
ATOM 640 N N . ILE A 1 85 ? -4.376 2.897 7.037 1.00 71.31 85 ILE A N 1
ATOM 641 C CA . ILE A 1 85 ? -4.959 1.956 6.064 1.00 71.31 85 ILE A CA 1
ATOM 642 C C . ILE A 1 85 ? -6.422 2.320 5.778 1.00 71.31 85 ILE A C 1
ATOM 644 O O . ILE A 1 85 ? -6.866 2.274 4.636 1.00 71.31 85 ILE A O 1
ATOM 648 N N . LEU A 1 86 ? -7.148 2.744 6.809 1.00 66.06 86 LEU A N 1
ATOM 649 C CA . LEU A 1 86 ? -8.561 3.104 6.735 1.00 66.06 86 LEU A CA 1
ATOM 650 C C . LEU A 1 86 ? -8.854 4.482 6.153 1.00 66.06 86 LEU A C 1
ATOM 652 O O . LEU A 1 86 ? -9.963 4.722 5.684 1.00 66.06 86 LEU A O 1
ATOM 656 N N . ARG A 1 87 ? -7.882 5.393 6.187 1.00 73.75 87 ARG A N 1
ATOM 657 C CA . ARG A 1 87 ? -7.999 6.724 5.575 1.00 73.75 87 ARG A CA 1
ATOM 658 C C . ARG A 1 87 ? -7.656 6.724 4.088 1.00 73.75 87 ARG A C 1
ATOM 660 O O . ARG A 1 87 ? -7.848 7.754 3.448 1.00 73.75 87 ARG A O 1
ATOM 667 N N . LEU A 1 88 ? -7.128 5.622 3.549 1.00 78.06 88 LEU A N 1
ATOM 668 C CA . LEU A 1 88 ? -6.881 5.506 2.117 1.00 78.06 88 LEU A CA 1
ATOM 669 C C . LEU A 1 88 ? -8.211 5.558 1.366 1.00 78.06 88 LEU A C 1
ATOM 671 O O . LEU A 1 88 ? -9.095 4.728 1.551 1.00 78.06 88 LEU A O 1
ATOM 675 N N . ASP A 1 89 ? -8.322 6.551 0.498 1.00 79.75 89 ASP A N 1
ATOM 676 C CA . ASP A 1 89 ? -9.480 6.820 -0.348 1.00 79.75 89 ASP A CA 1
ATOM 677 C C . ASP A 1 89 ? -9.377 6.146 -1.725 1.00 79.75 89 ASP A C 1
ATOM 679 O O . ASP A 1 89 ? -10.271 6.283 -2.557 1.00 79.75 89 ASP A O 1
ATOM 683 N N . VAL A 1 90 ? -8.292 5.406 -1.971 1.00 85.81 90 VAL A N 1
ATOM 684 C CA . VAL A 1 90 ? -8.065 4.648 -3.205 1.00 85.81 90 VAL A CA 1
ATOM 685 C C . VAL A 1 90 ? -8.250 3.148 -2.969 1.00 85.81 90 VAL A C 1
ATOM 687 O O . VAL A 1 90 ? -7.936 2.648 -1.884 1.00 85.81 90 VAL A O 1
ATOM 690 N N . PRO A 1 91 ? -8.720 2.387 -3.974 1.00 87.06 91 PRO A N 1
ATOM 691 C CA . PRO A 1 91 ? -8.690 0.934 -3.907 1.00 87.06 91 PRO A CA 1
ATOM 692 C C . PRO A 1 91 ? -7.252 0.452 -3.706 1.00 87.06 91 PRO A C 1
ATOM 694 O O . PRO A 1 91 ? -6.341 0.937 -4.377 1.00 87.06 91 PRO A O 1
ATOM 697 N N . PHE A 1 92 ? -7.047 -0.522 -2.822 1.00 87.50 92 PHE A N 1
ATOM 698 C CA . PHE A 1 92 ? -5.752 -1.170 -2.661 1.00 87.50 92 PHE A CA 1
ATOM 699 C C . PHE A 1 92 ? -5.894 -2.686 -2.529 1.00 87.50 92 PHE A C 1
ATOM 701 O O . PHE A 1 92 ? -6.943 -3.186 -2.115 1.00 87.50 92 PHE A O 1
ATOM 708 N N . VAL A 1 93 ? -4.817 -3.390 -2.866 1.00 87.12 93 VAL A N 1
ATOM 709 C CA . VAL A 1 93 ? -4.638 -4.830 -2.695 1.00 87.12 93 VAL A CA 1
ATOM 710 C C . VAL A 1 93 ? -3.287 -5.081 -2.040 1.00 87.12 93 VAL A C 1
ATOM 712 O O . VAL A 1 93 ? -2.266 -4.549 -2.482 1.00 87.12 93 VAL A O 1
ATOM 715 N N . ALA A 1 94 ? -3.282 -5.935 -1.020 1.00 87.56 94 ALA A N 1
ATOM 716 C CA . ALA A 1 94 ? -2.071 -6.518 -0.464 1.00 87.56 94 ALA A CA 1
ATOM 717 C C . ALA A 1 94 ? -1.944 -7.967 -0.958 1.00 87.56 94 ALA A C 1
ATOM 719 O O . ALA A 1 94 ? -2.850 -8.763 -0.751 1.00 87.56 94 ALA A O 1
ATOM 720 N N . VAL A 1 95 ? -0.856 -8.312 -1.650 1.00 85.44 95 VAL A N 1
ATOM 721 C CA . VAL A 1 95 ? -0.700 -9.626 -2.309 1.00 85.44 95 VAL A CA 1
ATOM 722 C C . VAL A 1 95 ? -0.620 -10.783 -1.310 1.00 85.44 95 VAL A C 1
ATOM 724 O O . VAL A 1 95 ? -1.027 -11.893 -1.632 1.00 85.44 95 VAL A O 1
ATOM 727 N N . ASP A 1 96 ? -0.127 -10.541 -0.096 1.00 81.88 96 ASP A N 1
ATOM 728 C CA . ASP A 1 96 ? -0.149 -11.511 1.007 1.00 81.88 96 ASP A CA 1
ATOM 729 C C . ASP A 1 96 ? -1.542 -11.743 1.600 1.00 81.88 96 ASP A C 1
ATOM 731 O O . ASP A 1 96 ? -1.759 -12.722 2.313 1.00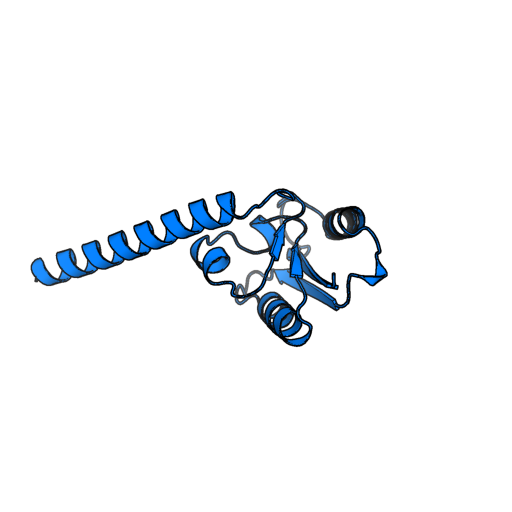 81.88 96 ASP A O 1
ATOM 735 N N . MET A 1 97 ? -2.485 -10.860 1.290 1.00 74.44 97 MET A N 1
ATOM 736 C CA . MET A 1 97 ? -3.894 -10.969 1.635 1.00 74.44 97 MET A CA 1
ATOM 737 C C . MET A 1 97 ? -4.734 -10.663 0.389 1.00 74.44 97 MET A C 1
ATOM 739 O O . MET A 1 97 ? -5.477 -9.683 0.376 1.00 74.44 97 MET A O 1
ATOM 743 N N . PRO A 1 98 ? -4.623 -11.477 -0.679 1.00 62.47 98 PRO A N 1
ATOM 744 C CA . PRO A 1 98 ? -5.224 -11.163 -1.974 1.00 62.47 98 PRO A CA 1
ATOM 745 C C . PRO A 1 98 ? -6.752 -11.124 -1.899 1.00 62.47 98 PRO A C 1
ATOM 747 O O . PRO A 1 98 ? -7.391 -10.444 -2.698 1.00 62.47 98 PRO A O 1
ATOM 750 N N . GLU A 1 99 ? -7.318 -11.813 -0.906 1.00 58.94 99 GLU A N 1
ATOM 751 C CA . GLU A 1 99 ? -8.744 -11.832 -0.636 1.00 58.94 99 GLU A CA 1
ATOM 752 C C . GLU A 1 99 ? -9.273 -10.497 -0.123 1.00 58.94 99 GLU A C 1
ATOM 754 O O . GLU A 1 99 ? -10.415 -10.239 -0.440 1.00 58.94 99 GLU A O 1
ATOM 759 N N . LEU A 1 100 ? -8.497 -9.644 0.574 1.00 59.06 100 LEU A N 1
ATOM 760 C CA . LEU A 1 100 ? -8.941 -8.461 1.352 1.00 59.06 100 LEU A CA 1
ATOM 761 C C . LEU A 1 100 ? -10.247 -7.810 0.838 1.00 59.06 100 LEU A C 1
ATOM 763 O O . LEU A 1 100 ? -10.260 -6.813 0.110 1.00 59.06 100 LEU A O 1
ATOM 767 N N . ASN A 1 101 ? -11.369 -8.423 1.212 1.00 52.31 101 ASN A N 1
ATOM 768 C CA . ASN A 1 101 ? -12.647 -8.263 0.531 1.00 52.31 101 ASN A CA 1
ATOM 769 C C . ASN A 1 101 ? -13.436 -7.149 1.232 1.00 52.31 101 ASN A C 1
ATOM 771 O O . ASN A 1 101 ? -13.029 -6.622 2.273 1.00 52.31 101 ASN A O 1
ATOM 775 N N . THR A 1 102 ? -14.606 -6.786 0.701 1.00 52.12 102 THR A N 1
ATOM 776 C CA . THR A 1 102 ? -15.542 -5.832 1.333 1.00 52.12 102 THR A CA 1
ATOM 777 C C . THR A 1 102 ? -15.780 -6.132 2.822 1.00 52.12 102 THR A C 1
ATOM 779 O O . THR A 1 102 ? -15.909 -5.206 3.618 1.00 52.12 102 THR A O 1
ATOM 782 N N . LEU A 1 103 ? -15.747 -7.411 3.218 1.00 46.19 103 LEU A N 1
ATOM 783 C CA . LEU A 1 103 ? -15.829 -7.859 4.610 1.00 46.19 103 LEU A CA 1
ATOM 784 C C . LEU A 1 103 ? -14.650 -7.368 5.465 1.00 46.19 103 LEU A C 1
ATOM 786 O O . LEU A 1 103 ? -14.862 -6.811 6.537 1.00 46.19 103 LEU A O 1
ATOM 790 N N . THR A 1 104 ? -13.413 -7.524 4.992 1.00 58.19 104 THR A N 1
ATOM 791 C CA . THR A 1 104 ? -12.215 -7.081 5.716 1.00 58.19 104 THR A CA 1
ATOM 792 C C . THR A 1 104 ? -12.168 -5.558 5.812 1.00 58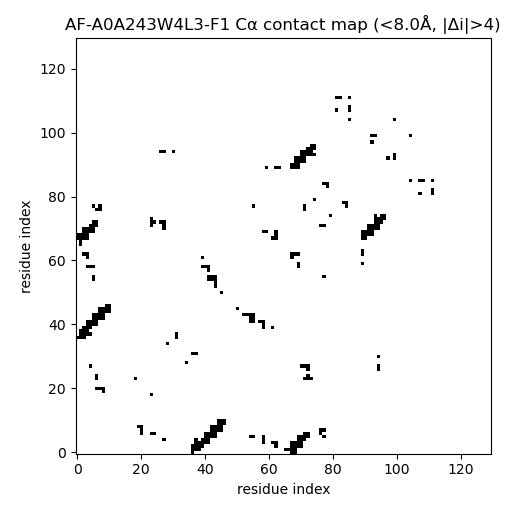.19 104 THR A C 1
ATOM 794 O O . THR A 1 104 ? -11.852 -5.023 6.872 1.00 58.19 104 THR A O 1
ATOM 797 N N . LYS A 1 105 ? -12.580 -4.846 4.752 1.00 58.12 105 LYS A N 1
ATOM 798 C CA . LYS A 1 105 ? -12.791 -3.387 4.803 1.00 58.12 105 LYS A CA 1
ATOM 799 C C . LYS A 1 105 ? -13.851 -3.000 5.838 1.00 58.12 105 LYS A C 1
ATOM 801 O O . LYS A 1 105 ? -13.649 -2.030 6.558 1.00 58.12 105 LYS A O 1
ATOM 806 N N . GLY A 1 106 ? -14.933 -3.773 5.951 1.00 62.59 106 GLY A N 1
ATOM 807 C CA . GLY A 1 106 ? -15.966 -3.603 6.975 1.00 62.59 106 GLY A CA 1
ATOM 808 C C . GLY A 1 106 ? -15.437 -3.799 8.397 1.00 62.59 106 GLY A C 1
ATOM 809 O O . GLY A 1 106 ? -15.662 -2.945 9.245 1.00 62.59 106 GLY A O 1
ATOM 810 N N . ILE A 1 107 ? -14.662 -4.860 8.644 1.00 65.12 107 ILE A N 1
ATOM 811 C CA . ILE A 1 107 ? -14.030 -5.125 9.950 1.00 65.12 107 ILE A CA 1
ATOM 812 C C . ILE A 1 107 ? -13.077 -3.990 10.324 1.00 65.12 107 ILE A C 1
ATOM 814 O O . ILE A 1 107 ? -13.143 -3.466 11.435 1.00 65.12 107 ILE A O 1
ATOM 818 N N . PHE A 1 108 ? -12.222 -3.564 9.391 1.00 63.41 108 PHE A N 1
ATOM 819 C CA . PHE A 1 108 ? -11.350 -2.422 9.629 1.00 63.41 108 PHE A CA 1
ATOM 820 C C . PHE A 1 108 ? -12.173 -1.150 9.900 1.00 63.41 108 PHE A C 1
ATOM 822 O O . PHE A 1 108 ? -11.864 -0.425 10.841 1.00 63.41 108 PHE A O 1
ATOM 829 N N . ALA A 1 109 ? -13.245 -0.888 9.144 1.00 62.22 109 ALA A N 1
ATOM 830 C CA . ALA A 1 109 ? -14.097 0.283 9.360 1.00 62.22 109 ALA A CA 1
ATOM 831 C C . ALA A 1 109 ? -14.739 0.276 10.758 1.00 62.22 109 ALA A C 1
ATOM 833 O O . ALA A 1 109 ? -14.747 1.308 11.432 1.00 62.22 109 ALA A O 1
ATOM 834 N N . SER A 1 110 ? -15.198 -0.887 11.230 1.00 68.94 110 SER A N 1
ATOM 835 C CA . SER A 1 110 ? -15.703 -1.065 12.595 1.00 68.94 110 SER A CA 1
ATOM 836 C C . SER A 1 110 ? -14.628 -0.794 13.652 1.00 68.94 110 SER A C 1
ATOM 838 O O . SER A 1 110 ? -14.909 -0.121 14.642 1.00 68.94 110 SER A O 1
ATOM 840 N N . LEU A 1 111 ? -13.388 -1.244 13.428 1.00 69.56 111 LEU A N 1
ATOM 841 C CA . LEU A 1 111 ? -12.269 -0.978 14.338 1.00 69.56 111 LEU A CA 1
ATOM 842 C C . LEU A 1 111 ? -11.921 0.519 14.414 1.00 69.56 111 LEU A C 1
ATOM 844 O O . LEU A 1 111 ? -11.748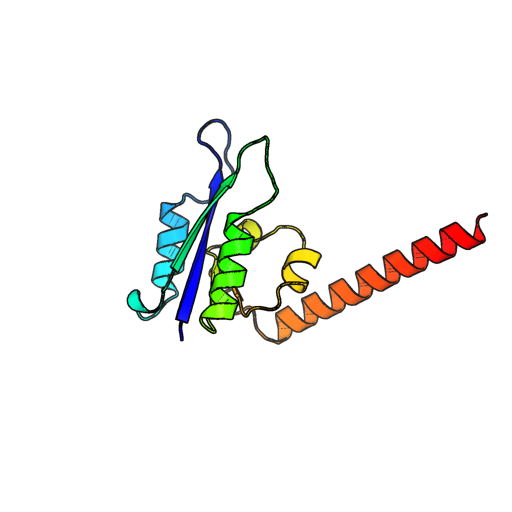 1.041 15.514 1.00 69.56 111 LEU A O 1
ATOM 848 N N . ALA A 1 112 ? -11.883 1.246 13.289 1.00 63.34 112 ALA A N 1
ATOM 849 C CA . ALA A 1 112 ? -11.653 2.700 13.323 1.00 63.34 112 ALA A CA 1
ATOM 850 C C . ALA A 1 112 ? -12.784 3.474 14.001 1.00 63.34 112 ALA A C 1
ATOM 852 O O . ALA A 1 112 ? -12.523 4.480 14.666 1.00 63.34 112 ALA A O 1
ATOM 853 N N . GLN A 1 113 ? -14.032 3.041 13.817 1.00 73.00 113 GLN A N 1
ATOM 854 C CA . GLN A 1 113 ? -15.170 3.654 14.492 1.00 73.00 113 GLN A CA 1
ATOM 855 C C . GLN A 1 113 ? -15.031 3.507 16.014 1.00 73.00 113 GLN A C 1
ATOM 857 O O . GLN A 1 113 ? -15.125 4.501 16.735 1.00 73.00 113 GLN A O 1
ATOM 862 N N . GLN A 1 114 ? -14.689 2.307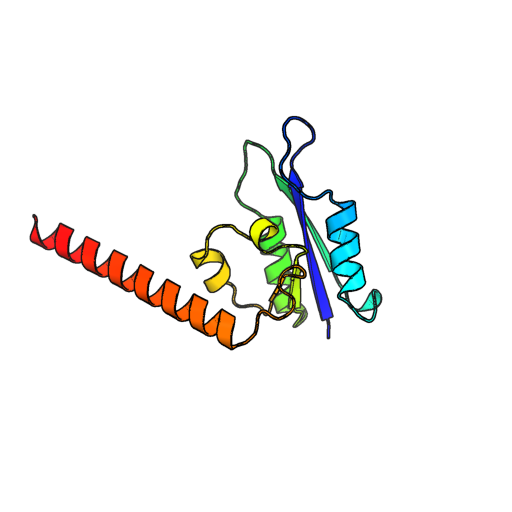 16.489 1.00 77.56 114 GLN A N 1
ATOM 863 C CA . GLN A 1 114 ? -14.439 2.050 17.906 1.00 77.56 114 GLN A CA 1
ATOM 864 C C . GLN A 1 114 ? -13.271 2.889 18.454 1.00 77.56 114 GLN A C 1
ATOM 866 O O . GLN A 1 114 ? -13.351 3.433 19.555 1.00 77.56 114 GLN A O 1
ATOM 871 N N . GLU A 1 115 ? -12.186 3.042 17.693 1.00 72.12 115 GLU A N 1
ATOM 872 C CA . GLU A 1 115 ? -11.036 3.848 18.112 1.00 72.12 115 GLU A CA 1
ATOM 873 C C . GLU A 1 115 ? -11.384 5.344 18.227 1.00 72.12 115 GLU A C 1
ATOM 875 O O . GLU A 1 115 ? -11.006 5.998 19.204 1.00 72.12 115 GLU A O 1
ATOM 880 N N . ARG A 1 116 ? -12.185 5.883 17.294 1.00 77.38 116 ARG A N 1
ATOM 881 C CA . ARG A 1 116 ? -12.737 7.248 17.392 1.00 77.38 116 ARG A CA 1
ATOM 882 C C . ARG A 1 116 ? -13.584 7.437 18.643 1.00 77.38 116 ARG A C 1
ATOM 884 O O . ARG A 1 116 ? -13.440 8.451 19.326 1.00 77.38 116 ARG A O 1
ATOM 891 N N . GLU A 1 117 ? -14.455 6.480 18.939 1.00 81.31 117 GLU A N 1
ATOM 892 C CA . GLU A 1 117 ? -15.316 6.520 20.120 1.00 81.31 117 GLU A CA 1
ATOM 893 C C . GLU A 1 117 ? -14.493 6.502 21.410 1.00 81.31 117 GLU A C 1
ATOM 895 O O . GLU A 1 117 ? -14.737 7.310 22.304 1.00 81.31 117 GLU A O 1
ATOM 900 N N . LEU A 1 118 ? -13.457 5.662 21.488 1.00 82.25 118 LEU A N 1
ATOM 901 C CA . LEU A 1 118 ? -12.553 5.609 22.639 1.00 82.25 118 LEU A CA 1
ATOM 902 C C . LEU A 1 118 ? -11.782 6.919 22.844 1.00 82.25 118 LEU A C 1
ATOM 904 O O . LEU A 1 118 ? -11.644 7.377 23.979 1.00 82.25 118 LEU A O 1
ATOM 908 N N . ILE A 1 119 ? -11.298 7.546 21.769 1.00 77.00 119 ILE A N 1
ATOM 909 C CA . ILE A 1 119 ? -10.639 8.860 21.837 1.00 77.00 119 ILE A CA 1
ATOM 910 C C . ILE A 1 119 ? -11.623 9.930 22.320 1.00 77.00 119 ILE A C 1
ATOM 912 O O . ILE A 1 119 ? -11.291 10.724 23.203 1.00 77.00 119 ILE A O 1
ATOM 916 N N . SER A 1 120 ? -12.839 9.947 21.769 1.00 81.00 120 SER A N 1
ATOM 917 C CA . SER A 1 120 ? -13.888 10.883 22.178 1.00 81.00 120 SER A CA 1
ATOM 918 C C . SER A 1 120 ? -14.223 10.722 23.661 1.00 81.00 120 SER A C 1
ATOM 920 O O . SER A 1 120 ? -14.225 11.705 24.403 1.00 81.00 120 SER A O 1
ATOM 922 N N . LYS A 1 121 ? -14.386 9.476 24.113 1.00 82.31 121 LYS A N 1
ATOM 923 C CA . LYS A 1 121 ? -14.681 9.140 25.504 1.00 82.31 121 LYS A CA 1
ATOM 924 C C . LYS A 1 121 ? -13.574 9.598 26.455 1.00 82.31 121 LYS A C 1
ATOM 926 O O . LYS A 1 121 ? -13.861 10.296 27.419 1.00 82.31 121 LYS A O 1
ATOM 931 N N . ARG A 1 122 ? -12.306 9.322 26.131 1.00 82.88 122 ARG A N 1
ATOM 932 C CA . ARG A 1 122 ? -11.148 9.794 26.918 1.00 82.88 122 ARG A CA 1
ATOM 933 C C . ARG A 1 122 ? -11.064 11.317 26.989 1.00 82.88 122 ARG A C 1
ATOM 935 O O . ARG A 1 122 ? -10.670 11.863 28.012 1.00 82.88 122 ARG A O 1
ATOM 942 N N . THR A 1 123 ? -11.429 12.003 25.908 1.00 79.12 123 THR A N 1
ATOM 943 C CA . THR A 1 123 ? -11.415 13.472 25.854 1.00 79.12 123 THR A CA 1
ATOM 944 C C . THR A 1 123 ? -12.513 14.061 26.741 1.00 79.12 123 THR A C 1
ATOM 946 O O . THR A 1 123 ? -12.265 15.027 27.455 1.00 79.12 123 THR A O 1
ATOM 949 N N . GLN A 1 124 ? -13.708 13.460 26.745 1.00 75.12 124 GLN A N 1
ATOM 950 C CA . GLN A 1 124 ? -14.789 13.840 27.658 1.00 75.12 124 GLN A CA 1
ATOM 951 C C . GLN A 1 124 ? -14.424 13.562 29.120 1.00 75.12 124 GLN A C 1
ATOM 953 O O . GLN A 1 124 ? -14.583 14.442 29.959 1.00 75.12 124 GLN A O 1
ATOM 958 N N . GLU A 1 125 ? -13.877 12.383 29.425 1.00 83.25 125 GLU A N 1
ATOM 959 C CA . GLU A 1 125 ? -13.419 12.031 30.777 1.00 83.25 125 GLU A CA 1
ATOM 960 C C . GLU A 1 125 ? -12.348 13.014 31.281 1.00 83.25 125 GLU A C 1
ATOM 962 O O . GLU A 1 125 ? -12.416 13.474 32.419 1.00 83.25 125 GLU A O 1
ATOM 967 N N . ALA A 1 126 ? -11.413 13.421 30.417 1.00 75.31 126 ALA A N 1
ATOM 968 C CA . ALA A 1 126 ? -10.398 14.421 30.744 1.00 75.31 126 ALA A CA 1
ATOM 969 C C . ALA A 1 126 ? -10.959 15.846 30.939 1.00 75.31 126 ALA A C 1
ATOM 971 O O . ALA A 1 126 ? -10.364 16.633 31.671 1.00 75.31 126 ALA A O 1
ATOM 972 N N . LEU A 1 127 ? -12.082 16.190 30.297 1.00 72.94 127 LEU A N 1
ATOM 973 C CA . LEU A 1 127 ? -12.769 17.478 30.471 1.00 72.94 127 LEU A CA 1
ATOM 974 C C . LEU A 1 127 ? -13.597 17.535 31.761 1.00 72.94 127 LEU A C 1
ATOM 976 O O . LEU A 1 127 ? -13.715 18.606 32.341 1.00 72.94 127 LEU A O 1
ATOM 980 N N . VAL A 1 128 ? -14.164 16.406 32.196 1.00 72.00 128 VAL A N 1
ATOM 981 C CA . VAL A 1 128 ? -14.953 16.299 33.438 1.00 72.00 128 VAL A CA 1
ATOM 982 C C . VAL A 1 128 ? -14.057 16.188 34.676 1.00 72.00 128 VAL A C 1
ATOM 984 O O . VAL A 1 128 ? -14.449 16.606 35.759 1.00 72.00 128 VAL A O 1
ATOM 987 N N . ALA A 1 129 ? -12.842 15.654 34.530 1.00 63.19 129 ALA A N 1
ATOM 988 C CA . ALA A 1 129 ? -11.853 15.562 35.606 1.00 63.19 129 ALA A CA 1
ATOM 989 C C . ALA A 1 129 ? -11.121 16.891 35.910 1.00 63.19 129 ALA A C 1
ATOM 991 O O . ALA A 1 129 ? -10.114 16.878 36.622 1.00 63.19 129 ALA A O 1
ATOM 992 N N . LYS A 1 130 ? -11.589 18.016 35.356 1.00 49.28 130 LYS A N 1
ATOM 993 C CA . LYS A 1 130 ? -11.007 19.353 35.500 1.00 49.28 130 LYS A CA 1
ATOM 994 C C . LYS A 1 130 ? -11.997 20.300 36.166 1.00 49.28 130 LYS A C 1
ATOM 996 O O . LYS A 1 130 ? -11.527 21.120 36.983 1.00 49.28 130 LYS A O 1
#

Organism: NCBI:txid1770526

Solvent-accessible surface area (backbone atoms only — not comparable to full-atom values): 7621 Å² total; per-residue (Å²): 125,47,27,28,38,48,46,59,43,72,55,96,82,72,77,94,76,77,75,55,68,66,57,36,53,50,46,48,52,71,70,43,96,47,72,81,33,53,75,45,76,34,70,37,71,47,46,102,86,53,86,80,54,66,41,59,55,50,45,52,53,50,18,66,76,67,74,20,30,38,36,28,35,35,56,74,61,77,48,85,50,67,66,60,64,68,66,54,89,61,58,66,47,24,59,76,46,73,71,73,37,76,65,52,56,46,54,52,51,54,51,52,52,52,52,51,50,52,53,52,49,54,52,52,54,58,60,72,76,106

InterPro domains:
  IPR006119 Resolvase, N-terminal catalytic domain [PF00239] (4-129)
  IPR006119 Resolvase, N-terminal catalytic domain [SM00857] (3-130)
  IPR036162 Resolvase-like, N-terminal catalytic domain superfamily [G3DSA:3.40.50.1390] (2-130)
  IPR036162 Resolvase-like, N-terminal catalytic domain superfamily [SSF53041] (1-129)
  IPR050639 Site-specific recombinase resolvase [PTHR30461] (3-128)

Foldseek 3Di:
DAEAEEEEDEDPPDDDPDDDPVRWVVL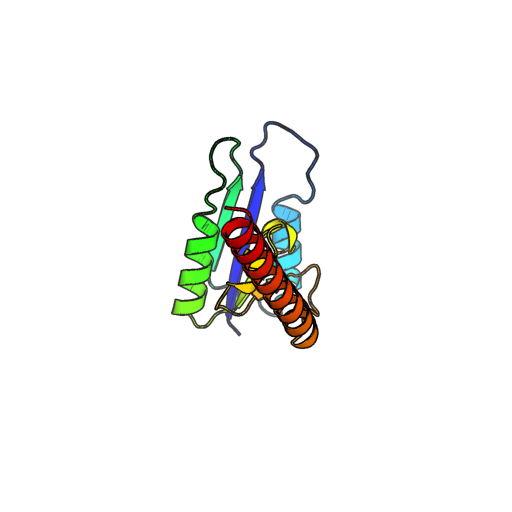QVVLDPDPVSHPYYFYHYDDPPDPPPVRLVVSLVVCVVVVHEYETQAPVRNHPDLVVVLPRPHHYAHSVCNCCDVVVNVVSVVVVVVVVVVVVVVVVVVVVVD

pLDDT: mean 78.19, std 14.2, range [38.66, 96.06]

Radius of gyration: 17.23 Å; Cα contacts (8 Å, |Δi|>4): 165; chains: 1; bounding box: 39×32×54 Å

Secondary structure (DSSP, 8-state):
--EEEEEEEE-TTS---S--HHHHHHHHHHHSSSGGGEEEEEEEEEBTTB---HHHHHHHHHHHHHTPEEEES-HHHH-S-HHHHHH--S-EEETTBTT--HHHHHHHHHHHHHHHHHHHHHHHHHHHT-

Mean predicted aligned error: 10.39 Å

Sequence (130 aa):
MLYVAYYRVSTPKQGESGLSLAAQQAAVRSYVPDPAAIVATFQEVESSKNNGRPELAKAVVECRRLGATLLVAKLDRMSRDAAYILRLDVPFVAVDMPELNTLTKGIFASLAQQERELISKRTQEALVAK